Protein AF-A0A3N4J7T6-F1 (afdb_monomer)

Sequence (81 aa):
MPSTPPHNGPKGEWTTPTRVRILTLLDMGVSQAEASCQTGVPCPTVNVWSKRHCSQPNHTCLGRPPENVRKILKKRIKARA

Structure (mmCIF, N/CA/C/O backbone):
data_AF-A0A3N4J7T6-F1
#
_entry.id   AF-A0A3N4J7T6-F1
#
loop_
_atom_site.group_PDB
_atom_site.id
_atom_site.type_symbol
_atom_site.label_atom_id
_atom_site.label_alt_id
_atom_site.label_comp_id
_atom_site.label_asym_id
_atom_site.label_entity_id
_atom_site.label_seq_id
_atom_site.pdbx_PDB_ins_code
_atom_site.Cartn_x
_atom_site.Cartn_y
_atom_site.Cartn_z
_atom_site.occupancy
_atom_site.B_iso_or_equiv
_atom_site.auth_seq_id
_atom_site.auth_comp_id
_atom_site.auth_asym_id
_atom_site.auth_atom_id
_atom_site.pdbx_PDB_model_num
ATOM 1 N N . MET A 1 1 ? 34.375 -11.113 -10.875 1.00 43.66 1 MET A N 1
ATOM 2 C CA . MET A 1 1 ? 33.044 -10.852 -11.465 1.00 43.66 1 MET A CA 1
ATOM 3 C C . MET A 1 1 ? 32.110 -10.419 -10.346 1.00 43.66 1 MET A C 1
ATOM 5 O O . MET A 1 1 ? 32.030 -11.172 -9.383 1.00 43.66 1 MET A O 1
ATOM 9 N N . PRO A 1 2 ? 31.449 -9.252 -10.395 1.00 54.75 2 PRO A N 1
ATOM 10 C CA . PRO A 1 2 ? 30.384 -8.960 -9.452 1.00 54.75 2 PRO A CA 1
ATOM 11 C C . PRO A 1 2 ? 29.057 -9.445 -10.043 1.00 54.75 2 PRO A C 1
ATOM 13 O O . PRO A 1 2 ? 28.602 -8.960 -11.077 1.00 54.75 2 PRO A O 1
ATOM 16 N N . SER A 1 3 ? 28.462 -10.434 -9.390 1.00 49.91 3 SER A N 1
ATOM 17 C CA . SER A 1 3 ? 27.112 -10.913 -9.667 1.00 49.91 3 SER A CA 1
ATOM 18 C C . SER A 1 3 ? 26.121 -9.845 -9.206 1.00 49.91 3 SER A C 1
ATOM 20 O O . SER A 1 3 ? 25.906 -9.666 -8.008 1.00 49.91 3 SER A O 1
ATOM 22 N N . THR A 1 4 ? 25.537 -9.096 -10.136 1.00 58.16 4 THR A N 1
ATOM 23 C CA . THR A 1 4 ? 24.390 -8.234 -9.839 1.00 58.16 4 THR A CA 1
ATOM 24 C C . THR A 1 4 ? 23.174 -9.113 -9.524 1.00 58.16 4 THR A C 1
ATOM 26 O O . THR A 1 4 ? 22.879 -10.036 -10.287 1.00 58.16 4 THR A O 1
ATOM 29 N N . PRO A 1 5 ? 22.447 -8.878 -8.415 1.00 58.38 5 PRO A N 1
ATOM 30 C CA . PRO A 1 5 ? 21.227 -9.625 -8.144 1.00 58.38 5 PRO A CA 1
ATOM 31 C C . PRO A 1 5 ? 20.155 -9.216 -9.167 1.00 58.38 5 PRO A C 1
ATOM 33 O O . PRO A 1 5 ? 19.910 -8.018 -9.350 1.00 58.38 5 PRO A O 1
ATOM 36 N N . PRO A 1 6 ? 19.490 -10.164 -9.849 1.00 62.28 6 PRO A N 1
ATOM 37 C CA . PRO A 1 6 ? 18.393 -9.829 -10.729 1.00 62.28 6 PRO A CA 1
ATOM 38 C C . PRO A 1 6 ? 17.163 -9.617 -9.853 1.00 62.28 6 PRO A C 1
ATOM 40 O O . PRO A 1 6 ? 16.586 -10.567 -9.334 1.00 62.28 6 PRO A O 1
ATOM 43 N N . HIS A 1 7 ? 16.734 -8.373 -9.675 1.00 53.94 7 HIS A N 1
ATOM 44 C CA . HIS A 1 7 ? 15.356 -8.151 -9.247 1.00 53.94 7 HIS A CA 1
ATOM 45 C C . HIS A 1 7 ? 14.720 -6.933 -9.907 1.00 53.94 7 HIS A C 1
ATOM 47 O O . HIS A 1 7 ? 14.016 -6.145 -9.284 1.00 53.94 7 HIS A O 1
ATOM 53 N N . ASN A 1 8 ? 14.906 -6.831 -11.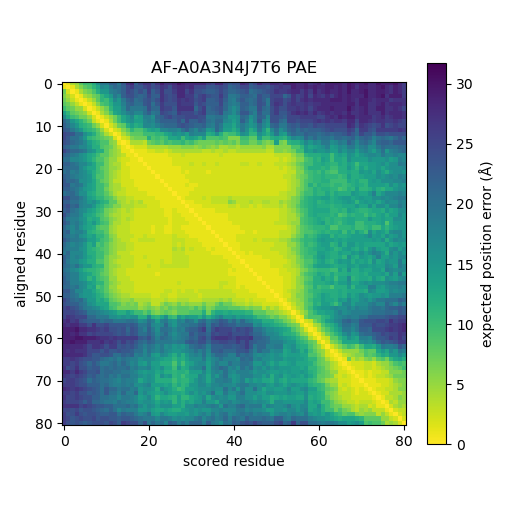223 1.00 48.16 8 ASN A N 1
ATOM 54 C CA . ASN A 1 8 ? 13.898 -6.202 -12.064 1.00 48.16 8 ASN A CA 1
ATOM 55 C C . ASN A 1 8 ? 12.814 -7.249 -12.334 1.00 48.16 8 ASN A C 1
ATOM 57 O O . ASN A 1 8 ? 12.832 -7.935 -13.354 1.00 48.16 8 ASN A O 1
ATOM 61 N N . GLY A 1 9 ? 11.896 -7.394 -11.373 1.00 53.38 9 GLY A N 1
ATOM 62 C CA . GLY A 1 9 ? 10.620 -8.059 -11.618 1.00 53.38 9 GLY A CA 1
ATOM 63 C C . GLY A 1 9 ? 9.902 -7.398 -12.803 1.00 53.38 9 GLY A C 1
ATOM 64 O O . GLY A 1 9 ? 10.230 -6.261 -13.164 1.00 53.38 9 GLY A O 1
ATOM 65 N N . PRO A 1 10 ? 8.962 -8.105 -13.446 1.00 51.38 10 PRO A N 1
ATOM 66 C CA . PRO A 1 10 ? 8.389 -7.676 -14.711 1.00 51.38 10 PRO A CA 1
ATOM 67 C C . PRO A 1 10 ? 7.869 -6.241 -14.604 1.00 51.38 10 PRO A C 1
ATOM 69 O O . PRO A 1 10 ? 7.126 -5.908 -13.684 1.00 51.38 10 PRO A O 1
ATOM 72 N N . LYS A 1 11 ? 8.209 -5.413 -15.599 1.00 52.97 11 LYS A N 1
ATOM 73 C CA . LYS A 1 11 ? 7.612 -4.095 -15.903 1.00 52.97 11 LYS A CA 1
ATOM 74 C C . LYS A 1 11 ? 6.096 -4.177 -16.200 1.00 52.97 11 LYS A C 1
ATOM 76 O O . LYS A 1 11 ? 5.548 -3.299 -16.855 1.00 52.97 11 LYS A O 1
ATOM 81 N N . GLY A 1 12 ? 5.425 -5.246 -15.772 1.00 55.91 12 GLY A N 1
ATOM 82 C CA . GLY A 1 12 ? 3.982 -5.385 -15.801 1.00 55.91 12 GLY A CA 1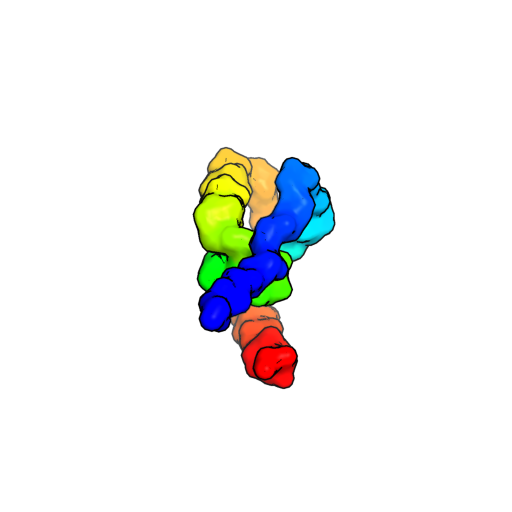
ATOM 83 C C . GLY A 1 12 ? 3.402 -4.562 -14.665 1.00 55.91 12 GLY A C 1
ATOM 84 O O . GLY A 1 12 ? 3.950 -4.533 -13.563 1.00 55.91 12 GLY A O 1
ATOM 85 N N . GLU A 1 13 ? 2.322 -3.847 -14.944 1.00 66.50 13 GLU A N 1
ATOM 86 C CA . GLU A 1 13 ? 1.567 -3.132 -13.928 1.00 66.50 13 GLU A CA 1
ATOM 87 C C . GLU A 1 13 ? 1.408 -4.000 -12.683 1.00 66.50 13 GLU A C 1
ATOM 89 O O . GLU A 1 13 ? 0.877 -5.108 -12.744 1.00 66.50 13 GLU A O 1
ATOM 94 N N . TRP A 1 14 ? 1.911 -3.506 -11.549 1.00 70.19 14 TRP A N 1
ATOM 95 C CA . TRP A 1 14 ? 1.736 -4.192 -10.280 1.00 70.19 14 TRP A CA 1
ATOM 96 C C . TRP A 1 14 ? 0.274 -4.585 -10.109 1.00 70.19 14 TRP A C 1
ATOM 98 O O . TRP A 1 14 ? -0.609 -3.721 -10.168 1.00 70.19 14 TRP A O 1
ATOM 108 N N . THR A 1 15 ? 0.044 -5.882 -9.922 1.00 76.94 15 THR A N 1
ATOM 109 C CA . THR A 1 15 ? -1.297 -6.459 -9.941 1.00 76.94 15 THR A CA 1
ATOM 110 C C . THR A 1 15 ? -2.189 -5.788 -8.894 1.00 76.94 15 THR A C 1
ATOM 112 O O . THR A 1 15 ? -1.726 -5.400 -7.815 1.00 76.94 15 THR A O 1
ATOM 115 N N . THR A 1 16 ? -3.486 -5.663 -9.185 1.00 79.00 16 THR A N 1
ATOM 116 C CA . THR A 1 16 ? -4.480 -5.107 -8.249 1.00 79.00 16 THR A CA 1
ATOM 117 C C . THR A 1 16 ? -4.385 -5.717 -6.840 1.00 79.00 16 THR A C 1
ATOM 119 O O . THR A 1 16 ? -4.377 -4.945 -5.880 1.00 79.00 16 THR A O 1
ATOM 122 N N . PRO A 1 17 ? -4.190 -7.043 -6.661 1.00 84.75 17 PRO A N 1
ATOM 123 C CA . PRO A 1 17 ? -3.987 -7.639 -5.339 1.00 84.75 17 PRO A CA 1
ATOM 124 C C . PRO A 1 17 ? -2.745 -7.119 -4.607 1.00 84.75 17 PRO A C 1
ATOM 126 O O . PRO A 1 17 ? -2.782 -6.921 -3.394 1.00 84.75 17 PRO A O 1
ATOM 129 N N . THR A 1 18 ? -1.652 -6.852 -5.328 1.00 87.75 18 THR A N 1
ATOM 130 C CA . THR A 1 18 ? -0.419 -6.294 -4.748 1.00 87.75 18 THR A CA 1
ATOM 131 C C . THR A 1 18 ? -0.657 -4.877 -4.237 1.00 87.75 18 THR A C 1
ATOM 133 O O . THR A 1 18 ? -0.267 -4.548 -3.117 1.00 87.75 18 THR A O 1
ATOM 136 N N . ARG A 1 19 ? -1.358 -4.050 -5.025 1.00 87.38 19 ARG A N 1
ATOM 137 C CA . ARG A 1 19 ? -1.751 -2.693 -4.618 1.00 87.38 19 ARG A CA 1
ATOM 138 C C . ARG A 1 19 ? -2.642 -2.718 -3.381 1.00 87.38 19 ARG A C 1
ATOM 140 O O . ARG A 1 19 ? -2.325 -2.036 -2.412 1.00 87.38 19 ARG A O 1
ATOM 147 N N . VAL A 1 20 ? -3.694 -3.540 -3.385 1.00 86.06 20 VAL A N 1
ATOM 148 C CA . VAL A 1 20 ? -4.609 -3.690 -2.240 1.00 86.06 20 VAL A CA 1
ATOM 149 C C . VAL A 1 20 ? -3.840 -4.121 -0.994 1.00 86.06 20 VAL A C 1
ATOM 151 O O . VAL A 1 20 ? -3.959 -3.477 0.041 1.00 86.06 20 VAL A O 1
ATOM 154 N N . ARG A 1 21 ? -2.971 -5.133 -1.100 1.00 89.19 21 ARG A N 1
ATOM 155 C CA . ARG A 1 21 ? -2.173 -5.617 0.034 1.00 89.19 21 ARG A CA 1
ATOM 156 C C . ARG A 1 21 ? -1.287 -4.523 0.636 1.00 89.19 21 ARG A C 1
ATOM 158 O O . ARG A 1 21 ? -1.214 -4.422 1.857 1.00 89.19 21 ARG A O 1
ATOM 165 N N . ILE A 1 22 ? -0.640 -3.696 -0.188 1.00 89.38 22 ILE A N 1
ATOM 166 C CA . ILE A 1 22 ? 0.173 -2.570 0.299 1.00 89.38 22 ILE A CA 1
ATOM 167 C C . ILE A 1 22 ? -0.692 -1.521 0.990 1.00 89.38 22 ILE A C 1
ATOM 169 O O . ILE A 1 22 ? -0.342 -1.089 2.084 1.00 89.38 22 ILE A O 1
ATOM 173 N N . LEU A 1 23 ? -1.817 -1.130 0.390 1.00 88.88 23 LEU A N 1
ATOM 174 C CA . LEU A 1 23 ? -2.713 -0.136 0.984 1.00 88.88 23 LEU A CA 1
ATOM 175 C C . LEU A 1 23 ? -3.272 -0.617 2.326 1.00 88.88 23 LEU A C 1
ATOM 177 O O . LEU A 1 23 ? -3.172 0.101 3.314 1.00 88.88 23 LEU A O 1
ATOM 181 N N . THR A 1 24 ? -3.705 -1.876 2.407 1.00 88.56 24 THR A N 1
ATOM 182 C CA . THR A 1 24 ? -4.148 -2.508 3.655 1.00 88.56 24 THR A CA 1
ATOM 183 C C . THR A 1 24 ? -3.058 -2.481 4.735 1.00 88.56 24 THR A C 1
ATOM 185 O O . THR A 1 24 ? -3.329 -2.093 5.869 1.00 88.56 24 THR A O 1
ATOM 188 N N . LEU A 1 25 ? -1.801 -2.811 4.402 1.00 88.25 25 LEU A N 1
ATOM 189 C CA . LEU A 1 25 ? -0.680 -2.712 5.351 1.00 88.25 25 LEU A CA 1
ATOM 190 C C . LEU A 1 25 ? -0.486 -1.273 5.862 1.00 88.25 25 LEU A C 1
A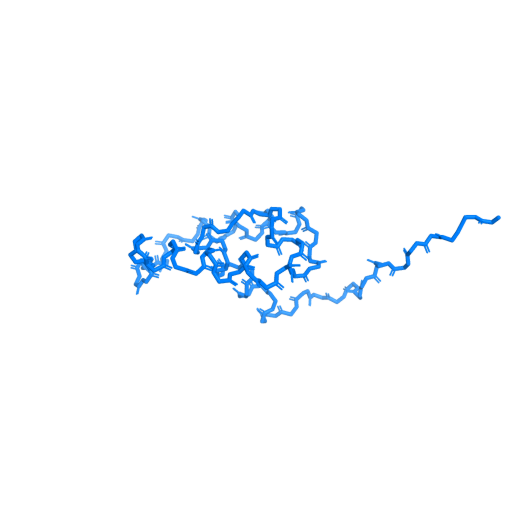TOM 192 O O . LEU A 1 25 ? -0.283 -1.071 7.062 1.00 88.25 25 LEU A O 1
ATOM 196 N N . LEU A 1 26 ? -0.578 -0.280 4.974 1.00 88.38 26 LEU A N 1
ATOM 197 C CA . LEU A 1 26 ? -0.461 1.135 5.331 1.00 88.38 26 LEU A CA 1
ATOM 198 C C . LEU A 1 26 ? -1.632 1.618 6.200 1.00 88.38 26 LEU A C 1
ATOM 200 O O . LEU A 1 26 ? -1.396 2.335 7.171 1.00 88.38 26 LEU A O 1
ATOM 204 N N . ASP A 1 27 ? -2.865 1.187 5.929 1.00 85.31 27 ASP A N 1
ATOM 205 C CA . ASP A 1 27 ? -4.044 1.503 6.753 1.00 85.31 27 ASP A CA 1
ATOM 206 C C . ASP A 1 27 ? -3.955 0.890 8.150 1.00 85.31 27 ASP A C 1
ATOM 208 O O . ASP A 1 27 ? -4.346 1.490 9.155 1.00 85.31 27 ASP A O 1
ATOM 212 N N . MET A 1 28 ? -3.343 -0.288 8.236 1.00 83.06 28 MET A N 1
ATOM 213 C CA . MET A 1 28 ? -2.993 -0.950 9.493 1.00 83.06 28 MET A CA 1
ATOM 214 C C . MET A 1 28 ? -1.741 -0.336 10.134 1.00 83.06 28 MET A C 1
ATOM 216 O O . MET A 1 28 ? -1.318 -0.727 11.225 1.00 83.06 28 MET A O 1
ATOM 220 N N . GLY A 1 29 ? -1.171 0.677 9.485 1.00 84.88 29 GLY A N 1
ATOM 221 C CA . GLY A 1 29 ? -0.107 1.526 9.975 1.00 84.88 29 GLY A CA 1
ATOM 222 C C . GLY A 1 29 ? 1.233 0.824 10.123 1.00 84.88 29 GLY A C 1
ATOM 223 O O . GLY A 1 29 ? 1.987 1.131 11.054 1.00 84.88 29 GLY A O 1
ATOM 224 N N . VAL A 1 30 ? 1.489 -0.118 9.216 1.00 86.81 30 VAL A N 1
ATOM 225 C CA . VAL A 1 30 ? 2.824 -0.597 8.853 1.00 86.81 30 VAL A CA 1
ATOM 226 C C . VAL A 1 30 ? 3.552 0.527 8.112 1.00 86.81 30 VAL A C 1
ATOM 228 O O . VAL A 1 30 ? 2.938 1.298 7.374 1.00 86.81 30 VAL A O 1
ATOM 231 N N . SER A 1 31 ? 4.861 0.658 8.333 1.00 88.62 31 SER A N 1
ATOM 232 C CA . SER A 1 31 ? 5.656 1.683 7.653 1.00 88.62 31 SER A CA 1
ATOM 233 C C . SER A 1 31 ? 5.772 1.393 6.150 1.00 88.62 31 SER A C 1
ATOM 235 O O . SER A 1 31 ? 5.747 0.238 5.730 1.00 88.62 31 SER A O 1
ATOM 237 N N . GLN A 1 32 ? 5.944 2.430 5.320 1.00 90.38 32 GLN A N 1
ATOM 238 C CA . GLN A 1 32 ? 6.164 2.245 3.876 1.00 90.38 32 GLN A CA 1
ATOM 239 C C . GLN A 1 32 ? 7.388 1.359 3.592 1.00 90.38 32 GLN A C 1
ATOM 241 O O . GLN A 1 32 ? 7.351 0.543 2.675 1.00 90.38 32 GLN A O 1
ATOM 246 N N . ALA A 1 33 ? 8.441 1.491 4.406 1.00 88.44 33 ALA A N 1
ATOM 247 C CA . ALA A 1 33 ? 9.643 0.672 4.313 1.00 88.44 33 ALA A CA 1
ATOM 248 C C . ALA A 1 33 ? 9.353 -0.807 4.620 1.00 88.44 33 ALA A C 1
ATOM 250 O O . ALA A 1 33 ? 9.718 -1.670 3.830 1.00 88.44 33 ALA A O 1
ATOM 251 N N . GLU A 1 34 ? 8.628 -1.115 5.702 1.00 87.88 34 GLU A N 1
ATOM 252 C CA . GLU A 1 34 ? 8.216 -2.499 5.987 1.00 87.88 34 GLU A CA 1
ATOM 253 C C . GLU A 1 34 ? 7.291 -3.060 4.908 1.00 87.88 34 GLU A C 1
ATOM 255 O O . GLU A 1 34 ? 7.461 -4.206 4.501 1.00 87.88 34 GLU A O 1
ATOM 260 N N . ALA A 1 35 ? 6.325 -2.274 4.426 1.00 89.50 35 ALA A N 1
ATOM 261 C CA . ALA A 1 35 ? 5.420 -2.708 3.367 1.00 89.50 35 ALA A CA 1
ATOM 262 C C . ALA A 1 35 ? 6.186 -3.010 2.069 1.00 89.50 35 ALA A C 1
ATOM 264 O O . ALA A 1 35 ? 5.904 -4.014 1.414 1.00 89.50 35 ALA A O 1
ATOM 265 N N . SER A 1 36 ? 7.188 -2.191 1.732 1.00 89.62 36 SER A N 1
ATOM 266 C CA . SER A 1 36 ? 8.102 -2.431 0.612 1.00 89.62 36 SER A CA 1
ATOM 267 C C . SER A 1 36 ? 8.874 -3.738 0.798 1.00 89.62 36 SER A C 1
ATOM 269 O O . SER A 1 36 ? 8.788 -4.614 -0.061 1.00 89.62 36 SER A O 1
ATOM 271 N N . CYS A 1 37 ? 9.524 -3.933 1.950 1.00 88.06 37 CYS A N 1
ATOM 272 C CA . CYS A 1 37 ? 10.267 -5.161 2.245 1.00 88.06 37 CYS A CA 1
ATOM 273 C C . CYS A 1 37 ? 9.380 -6.416 2.192 1.00 88.06 37 CYS A C 1
ATOM 275 O O . CYS A 1 37 ? 9.796 -7.442 1.663 1.00 88.06 37 CYS A O 1
ATOM 277 N N . GLN A 1 38 ? 8.145 -6.344 2.697 1.00 85.56 38 GLN A N 1
ATOM 278 C CA . GLN A 1 38 ? 7.224 -7.488 2.733 1.00 85.56 38 GLN A CA 1
ATOM 279 C C . GLN A 1 38 ? 6.617 -7.855 1.377 1.00 85.56 38 GLN A C 1
ATOM 281 O O . GLN A 1 38 ? 6.167 -8.987 1.190 1.00 85.56 38 GLN A O 1
ATOM 286 N N . THR A 1 39 ? 6.516 -6.894 0.459 1.00 84.44 39 THR A N 1
ATOM 287 C CA . THR A 1 39 ? 5.837 -7.088 -0.832 1.00 84.44 39 THR A CA 1
ATOM 288 C C . THR A 1 39 ? 6.794 -7.111 -2.016 1.00 84.44 39 THR A C 1
ATOM 290 O O . THR A 1 39 ? 6.372 -7.444 -3.119 1.00 84.44 39 THR A O 1
ATOM 293 N N . GLY A 1 40 ? 8.066 -6.763 -1.804 1.00 87.81 40 GLY A N 1
ATOM 294 C CA . GLY A 1 40 ? 9.066 -6.620 -2.862 1.00 87.81 40 GLY A CA 1
ATOM 295 C C . GLY A 1 40 ? 8.823 -5.412 -3.772 1.00 87.81 40 GLY A C 1
ATOM 296 O O . GLY A 1 40 ? 9.551 -5.217 -4.744 1.00 87.81 40 GLY A O 1
ATOM 297 N N . VAL A 1 41 ? 7.809 -4.590 -3.481 1.00 87.56 41 VAL A N 1
ATOM 298 C CA . VAL A 1 41 ? 7.503 -3.389 -4.259 1.00 87.56 41 VAL A CA 1
ATOM 299 C C . VAL A 1 41 ? 8.403 -2.248 -3.797 1.00 87.56 41 VAL A C 1
ATOM 301 O O . VAL A 1 41 ? 8.458 -1.980 -2.598 1.00 87.56 41 VAL A O 1
ATOM 304 N N . PRO A 1 42 ? 9.072 -1.518 -4.703 1.00 89.50 42 PRO A N 1
ATOM 305 C CA . PRO A 1 42 ? 9.957 -0.422 -4.323 1.00 89.50 42 PRO A CA 1
ATOM 306 C C . PRO A 1 42 ? 9.251 0.683 -3.523 1.00 89.50 42 PRO A C 1
ATOM 308 O O . PRO A 1 42 ? 8.144 1.107 -3.870 1.00 89.50 42 PRO A O 1
ATOM 311 N N . CYS A 1 43 ? 9.931 1.228 -2.508 1.00 87.50 43 CYS A N 1
ATOM 312 C CA . CYS A 1 43 ? 9.447 2.361 -1.707 1.00 87.50 43 CYS A CA 1
ATOM 313 C C . CYS A 1 43 ? 8.888 3.537 -2.539 1.00 87.50 43 CYS A C 1
ATOM 315 O O . CYS A 1 43 ? 7.830 4.052 -2.170 1.00 87.50 43 CYS A O 1
ATOM 317 N N . PRO A 1 44 ? 9.502 3.962 -3.668 1.00 90.12 44 PRO A N 1
ATOM 318 C CA . PRO A 1 44 ? 8.939 5.032 -4.496 1.00 90.12 44 PRO A CA 1
ATOM 319 C C . PRO A 1 44 ? 7.536 4.707 -5.020 1.00 90.12 44 PRO A C 1
ATOM 321 O O . PRO A 1 44 ? 6.656 5.566 -5.017 1.00 90.12 44 PRO A O 1
ATOM 324 N N . THR A 1 45 ? 7.296 3.454 -5.412 1.00 89.12 45 THR A N 1
ATOM 325 C CA . THR A 1 45 ? 5.987 2.984 -5.875 1.00 89.12 45 THR A CA 1
ATOM 326 C C . THR A 1 45 ? 4.969 2.962 -4.735 1.00 89.12 45 THR A C 1
ATOM 328 O O . THR A 1 45 ? 3.861 3.474 -4.899 1.00 89.12 45 THR A O 1
ATOM 331 N N . VAL A 1 46 ? 5.359 2.448 -3.563 1.00 89.19 46 VAL A N 1
ATOM 332 C CA . VAL A 1 46 ? 4.521 2.447 -2.350 1.00 89.19 46 VAL A CA 1
ATOM 333 C C . VAL A 1 46 ? 4.111 3.870 -1.961 1.00 89.19 46 VAL A C 1
ATOM 335 O O . VAL A 1 46 ? 2.946 4.117 -1.655 1.00 89.19 46 VAL A O 1
ATOM 338 N N . ASN A 1 47 ? 5.040 4.826 -2.031 1.00 89.25 47 ASN A N 1
ATOM 339 C CA . ASN A 1 47 ? 4.780 6.230 -1.722 1.00 89.25 47 ASN A CA 1
ATOM 340 C C . ASN A 1 47 ? 3.757 6.859 -2.684 1.00 89.25 47 ASN A C 1
ATOM 342 O O . ASN A 1 47 ? 2.839 7.552 -2.247 1.00 89.25 47 ASN A O 1
ATOM 346 N N . VAL A 1 48 ? 3.865 6.587 -3.990 1.00 89.00 48 VAL A N 1
ATOM 347 C CA . VAL A 1 48 ? 2.885 7.063 -4.982 1.00 89.00 48 VAL A CA 1
ATOM 348 C C . VAL A 1 48 ? 1.487 6.521 -4.677 1.00 89.00 48 VAL A C 1
A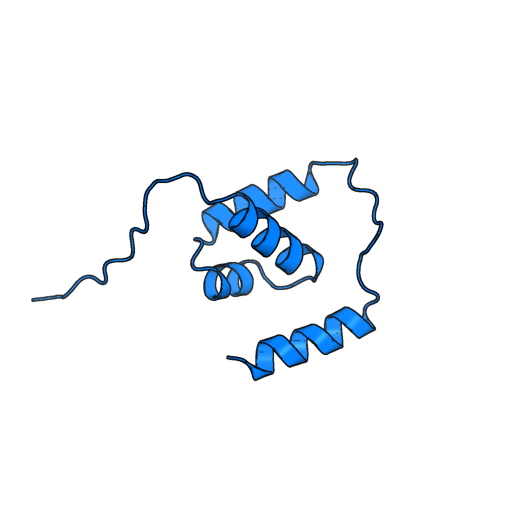TOM 350 O O . VAL A 1 48 ? 0.514 7.273 -4.734 1.00 89.00 48 VAL A O 1
ATOM 353 N N . TRP A 1 49 ? 1.366 5.240 -4.323 1.00 88.56 49 TRP A N 1
ATOM 354 C CA . TRP A 1 49 ? 0.070 4.643 -3.988 1.00 88.56 49 TRP A CA 1
ATOM 355 C C . TRP A 1 49 ? -0.493 5.158 -2.670 1.00 88.56 49 TRP A C 1
ATOM 357 O O . TRP A 1 49 ? -1.676 5.477 -2.612 1.00 88.56 49 TRP A O 1
ATOM 367 N N . SER A 1 50 ? 0.354 5.323 -1.654 1.00 85.50 50 SER A N 1
ATOM 368 C CA . SER A 1 50 ? -0.018 5.927 -0.374 1.00 85.50 50 SER A CA 1
ATOM 369 C C . SER A 1 50 ? -0.614 7.322 -0.566 1.00 85.50 50 SER A C 1
ATOM 371 O O . SER A 1 50 ? -1.687 7.607 -0.043 1.00 85.50 50 SER A O 1
ATOM 373 N N . LYS A 1 51 ? 0.030 8.174 -1.373 1.00 85.94 51 LYS A N 1
ATOM 374 C CA . LYS A 1 51 ? -0.467 9.526 -1.663 1.00 85.94 51 LYS A CA 1
ATOM 375 C C . LYS A 1 51 ? -1.807 9.507 -2.397 1.00 85.94 51 LYS A C 1
ATOM 377 O O . LYS A 1 51 ? -2.707 10.246 -2.016 1.00 85.94 51 LYS A O 1
ATOM 382 N N . ARG A 1 52 ? -1.953 8.639 -3.407 1.00 83.25 52 ARG A N 1
ATOM 383 C CA . ARG A 1 52 ? -3.216 8.475 -4.151 1.00 83.25 52 ARG A CA 1
ATOM 384 C C . ARG A 1 52 ? -4.355 7.988 -3.252 1.00 83.25 52 ARG A C 1
ATOM 386 O O . ARG A 1 52 ? -5.474 8.471 -3.391 1.00 83.25 52 ARG A O 1
ATOM 393 N N . HIS A 1 53 ? -4.057 7.087 -2.319 1.00 77.69 53 HIS A N 1
ATOM 394 C CA . HIS A 1 53 ? -5.024 6.573 -1.352 1.00 77.69 53 HIS A CA 1
ATOM 395 C C . HIS A 1 53 ? -5.495 7.660 -0.378 1.00 77.69 53 HIS A C 1
ATOM 397 O O . HIS A 1 53 ? -6.692 7.858 -0.212 1.00 77.69 53 HIS A O 1
ATOM 403 N N . CYS A 1 54 ? -4.571 8.443 0.187 1.00 68.19 54 CYS A N 1
ATOM 404 C CA . CYS A 1 54 ? -4.921 9.547 1.086 1.00 68.19 54 CYS A CA 1
ATOM 405 C C . CYS A 1 54 ? -5.679 10.687 0.383 1.00 68.19 54 CYS A C 1
ATOM 407 O O . CYS A 1 54 ? -6.420 11.416 1.035 1.00 68.19 54 CYS A O 1
ATOM 409 N N . SER A 1 55 ? -5.499 10.856 -0.932 1.00 65.44 55 SER A N 1
ATOM 410 C CA . SER A 1 55 ? -6.223 11.858 -1.724 1.00 65.44 55 SER A CA 1
ATOM 411 C C . SER A 1 55 ? -7.639 11.443 -2.136 1.00 65.44 55 SER A C 1
ATOM 413 O O . SER A 1 55 ? -8.316 12.239 -2.779 1.00 65.44 55 SER A O 1
ATOM 415 N N . GLN A 1 56 ? -8.100 10.229 -1.805 1.00 60.59 56 GLN A N 1
ATOM 416 C CA . GLN A 1 56 ? -9.494 9.828 -2.010 1.00 60.59 56 GLN A CA 1
ATOM 417 C C . GLN A 1 56 ? -10.330 10.157 -0.757 1.00 60.59 56 GLN A C 1
ATOM 419 O O . GLN A 1 56 ? -10.292 9.405 0.215 1.00 60.59 56 GLN A O 1
ATOM 424 N N . PRO A 1 57 ? -11.129 11.244 -0.762 1.00 51.88 57 PRO A N 1
ATOM 425 C CA . PRO A 1 57 ? -11.934 11.657 0.394 1.00 51.88 57 PRO A CA 1
ATOM 426 C C . PRO A 1 57 ? -13.134 10.739 0.685 1.00 51.88 57 PRO A C 1
ATOM 428 O O . PRO A 1 57 ? -13.779 10.896 1.715 1.00 51.88 57 PRO A O 1
ATOM 431 N N . ASN A 1 58 ? -13.441 9.781 -0.198 1.00 48.66 58 ASN A N 1
ATOM 432 C CA . ASN A 1 58 ? -14.626 8.922 -0.096 1.00 48.66 58 ASN A CA 1
ATOM 433 C C . ASN A 1 58 ? -14.352 7.523 0.461 1.00 48.66 58 ASN A C 1
ATOM 435 O O . ASN A 1 58 ? -15.260 6.694 0.467 1.00 48.66 58 ASN A O 1
ATOM 439 N N . HIS A 1 59 ? -13.146 7.238 0.960 1.00 51.47 59 HIS A N 1
ATOM 440 C CA . HIS A 1 59 ? -12.994 6.047 1.784 1.00 51.47 59 HIS A CA 1
ATOM 441 C C . HIS A 1 59 ? -13.574 6.364 3.158 1.00 51.47 59 HIS A C 1
ATOM 443 O O . HIS A 1 59 ? -12.887 6.830 4.067 1.00 51.47 59 HIS A O 1
ATOM 449 N N . THR A 1 60 ? -14.883 6.143 3.290 1.00 45.50 60 THR A N 1
ATOM 450 C CA . THR A 1 60 ? -15.537 5.997 4.582 1.00 45.50 60 THR A CA 1
ATOM 451 C C . THR A 1 60 ? -14.606 5.154 5.449 1.00 45.50 60 THR A C 1
ATOM 453 O O . THR A 1 60 ? -14.178 4.069 5.044 1.00 45.50 60 THR A O 1
ATOM 456 N N . CYS A 1 61 ? -14.232 5.686 6.609 1.00 49.62 61 CYS A N 1
ATOM 457 C CA . CYS A 1 61 ? -13.438 5.022 7.635 1.00 49.62 61 CYS A CA 1
ATOM 458 C C . CYS A 1 61 ? -14.182 3.800 8.219 1.00 49.62 61 CYS A C 1
ATOM 460 O O . CYS A 1 61 ? -14.318 3.685 9.431 1.00 49.62 61 CYS A O 1
ATOM 462 N N . LEU A 1 62 ? -14.678 2.877 7.392 1.00 46.75 62 LEU A N 1
ATOM 463 C CA . LEU A 1 62 ? -15.474 1.714 7.798 1.00 46.75 62 LEU A CA 1
ATOM 464 C C . LEU A 1 62 ? -14.638 0.596 8.425 1.00 46.75 62 LEU A C 1
ATOM 466 O O . LEU A 1 62 ? -15.131 -0.510 8.617 1.00 46.75 62 LEU A O 1
ATOM 470 N N . GLY A 1 63 ? -13.378 0.849 8.765 1.00 50.41 63 GLY A N 1
ATOM 471 C CA . GLY A 1 63 ? -12.564 -0.205 9.346 1.00 50.41 63 GLY A CA 1
ATOM 472 C C . GLY A 1 63 ? -11.132 0.174 9.639 1.00 50.41 63 GLY A C 1
ATOM 473 O O . GLY A 1 63 ? -10.251 -0.636 9.372 1.00 50.41 63 GLY A O 1
ATOM 474 N N . ARG A 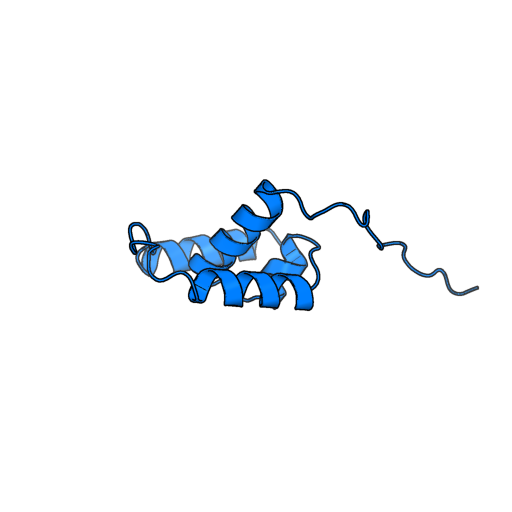1 64 ? -10.863 1.357 10.216 1.00 57.97 64 ARG A N 1
ATOM 475 C CA . ARG A 1 64 ? -9.605 1.478 10.967 1.00 57.97 64 ARG A CA 1
ATOM 476 C C . ARG A 1 64 ? -9.702 0.473 12.115 1.00 57.97 64 ARG A C 1
ATOM 478 O O . ARG A 1 64 ? -10.581 0.644 12.961 1.00 57.97 64 ARG A O 1
ATOM 485 N N . PRO A 1 65 ? -8.862 -0.578 12.152 1.00 56.81 65 PRO A N 1
ATOM 486 C CA . PRO A 1 65 ? -8.918 -1.523 13.247 1.00 56.81 65 PRO A CA 1
ATOM 487 C C . PRO A 1 65 ? -8.639 -0.742 14.529 1.00 56.81 65 PRO A C 1
ATOM 489 O O . PRO A 1 65 ? -7.706 0.075 14.536 1.00 56.81 65 PRO A O 1
ATOM 492 N N . PRO A 1 66 ? -9.416 -0.95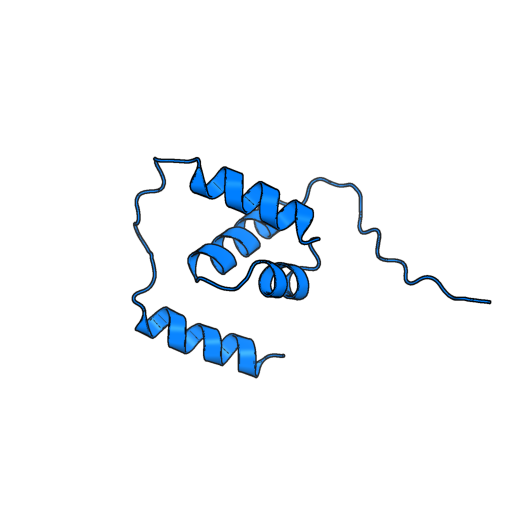7 15.600 1.00 67.31 66 PRO A N 1
ATOM 493 C CA . PRO A 1 66 ? -9.131 -0.310 16.864 1.00 67.31 66 PRO A CA 1
ATOM 494 C C . PRO A 1 66 ? -7.687 -0.624 17.277 1.00 67.31 66 PRO A C 1
ATOM 496 O O . PRO A 1 66 ? -7.093 -1.636 16.887 1.00 67.31 66 PRO A O 1
ATOM 499 N N . GLU A 1 67 ? -7.065 0.307 17.995 1.00 64.88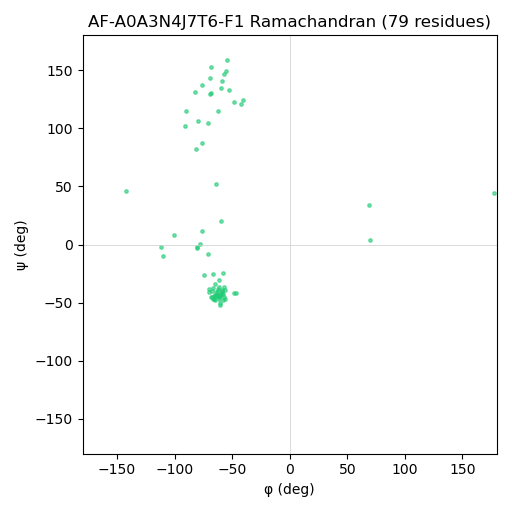 67 GLU A N 1
ATOM 500 C CA . GLU A 1 67 ? -5.609 0.330 18.172 1.00 64.88 67 GLU A CA 1
ATOM 501 C C . GLU A 1 67 ? -5.049 -0.964 18.801 1.00 64.88 67 GLU A C 1
ATOM 503 O O . GLU A 1 67 ? -3.908 -1.364 18.551 1.00 64.88 67 GLU A O 1
ATOM 508 N N . ASN A 1 68 ? -5.886 -1.682 19.550 1.00 69.69 68 ASN A N 1
ATOM 509 C CA . ASN A 1 68 ? -5.622 -3.017 20.079 1.00 69.69 68 ASN A CA 1
ATOM 510 C C . ASN A 1 68 ? -5.397 -4.075 18.978 1.00 69.69 68 ASN A C 1
ATOM 512 O O . ASN A 1 68 ? -4.421 -4.825 19.047 1.00 69.69 68 ASN A O 1
ATOM 516 N N . VAL A 1 69 ? -6.230 -4.107 17.935 1.00 67.62 69 VAL A N 1
ATOM 517 C CA . VAL A 1 69 ? -6.081 -5.007 16.778 1.00 67.62 69 VAL A CA 1
ATOM 518 C C . VAL A 1 69 ? -4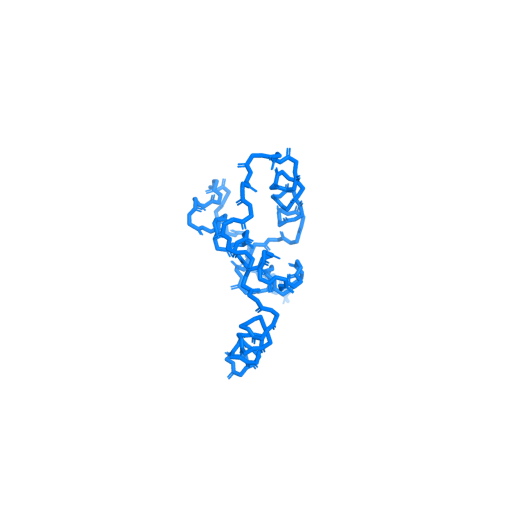.796 -4.679 16.022 1.00 67.62 69 VAL A C 1
ATOM 520 O O . VAL A 1 69 ? -4.031 -5.578 15.664 1.00 67.62 69 VAL A O 1
ATOM 523 N N . ARG A 1 70 ? -4.495 -3.383 15.873 1.00 66.88 70 ARG A N 1
ATOM 524 C CA . ARG A 1 70 ? -3.250 -2.908 15.256 1.00 66.88 70 ARG A CA 1
ATOM 525 C C . ARG A 1 70 ? -2.010 -3.385 16.023 1.00 66.88 70 ARG A C 1
ATOM 527 O O . ARG A 1 70 ? -1.061 -3.876 15.409 1.00 66.88 70 ARG A O 1
ATOM 534 N N . LYS A 1 71 ? -2.015 -3.312 17.360 1.00 72.44 71 LYS A N 1
ATOM 535 C CA . LYS A 1 71 ? -0.913 -3.814 18.206 1.00 72.44 71 LYS A CA 1
ATOM 536 C C . LYS A 1 71 ? -0.742 -5.333 18.096 1.00 72.44 71 LYS A C 1
ATOM 538 O O . LYS A 1 71 ? 0.392 -5.799 17.972 1.00 72.44 71 LYS A O 1
ATOM 543 N N . ILE A 1 72 ? -1.834 -6.101 18.121 1.00 77.56 72 ILE A N 1
ATOM 544 C CA . ILE A 1 72 ? -1.795 -7.571 18.009 1.00 77.56 72 ILE A CA 1
ATOM 545 C C . ILE A 1 72 ? -1.195 -7.984 16.670 1.00 77.56 72 ILE A C 1
ATOM 547 O O . ILE A 1 72 ? -0.294 -8.821 16.617 1.00 77.56 72 ILE A O 1
ATOM 551 N N . LEU A 1 73 ? -1.648 -7.372 15.581 1.00 66.81 73 LEU A N 1
ATOM 552 C CA . LEU A 1 73 ? -1.152 -7.748 14.274 1.00 66.81 73 LEU A CA 1
ATOM 553 C C . LEU A 1 73 ? 0.300 -7.324 14.050 1.00 66.81 73 LEU A C 1
ATOM 555 O O . LEU A 1 73 ? 1.071 -8.109 13.502 1.00 66.81 73 LEU A O 1
ATOM 559 N N . LYS A 1 74 ? 0.708 -6.146 14.537 1.00 68.38 74 LYS A N 1
ATOM 560 C CA . LYS A 1 74 ? 2.114 -5.722 14.491 1.00 68.38 74 LYS A CA 1
ATOM 561 C C . LYS A 1 74 ? 3.028 -6.746 15.171 1.00 68.38 74 LYS A C 1
ATOM 563 O O . LYS A 1 74 ? 4.093 -7.060 14.646 1.00 68.38 74 LYS A O 1
ATOM 568 N N . LYS A 1 75 ? 2.589 -7.333 16.294 1.00 70.81 75 LYS A N 1
ATOM 569 C CA . LYS A 1 75 ? 3.300 -8.445 16.948 1.00 70.81 75 LYS A CA 1
ATOM 570 C C . LYS A 1 75 ? 3.340 -9.708 16.080 1.00 70.81 75 LYS A C 1
ATOM 572 O O . LYS A 1 75 ? 4.394 -10.322 15.978 1.00 70.81 75 LYS A O 1
ATOM 577 N N . ARG A 1 76 ? 2.232 -10.086 15.429 1.00 66.88 76 ARG A N 1
ATOM 578 C CA . ARG A 1 76 ? 2.170 -11.286 14.567 1.00 66.88 76 ARG A CA 1
ATOM 579 C C . ARG A 1 76 ? 3.034 -11.173 13.313 1.00 66.88 76 ARG A C 1
ATOM 581 O O . ARG A 1 76 ? 3.627 -12.163 12.908 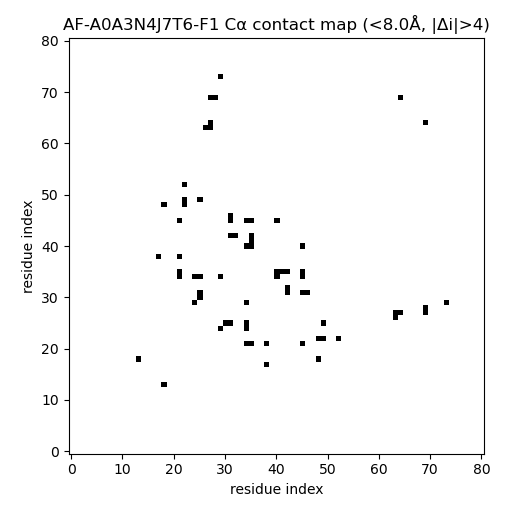1.00 66.88 76 ARG A O 1
ATOM 588 N N . ILE A 1 77 ? 3.105 -9.986 12.718 1.00 65.88 77 ILE A N 1
ATOM 589 C CA . ILE A 1 77 ? 3.977 -9.709 11.572 1.00 65.88 77 ILE A CA 1
ATOM 590 C C . ILE A 1 77 ? 5.444 -9.769 12.012 1.00 65.88 77 ILE A C 1
ATOM 592 O O . ILE A 1 77 ? 6.239 -10.442 11.366 1.00 65.88 77 ILE A O 1
ATOM 596 N N . LYS A 1 78 ? 5.786 -9.156 13.155 1.00 61.59 78 LYS A N 1
ATOM 597 C CA . LYS A 1 78 ? 7.142 -9.211 13.723 1.00 61.59 78 LYS A CA 1
ATOM 598 C C . LYS A 1 78 ? 7.592 -10.634 14.085 1.00 61.59 78 LYS A C 1
ATOM 600 O O . LYS A 1 78 ? 8.775 -10.913 14.013 1.00 61.59 78 LYS A O 1
ATOM 605 N N . ALA A 1 79 ? 6.672 -11.518 14.467 1.00 60.09 79 ALA A N 1
ATOM 606 C CA . ALA A 1 79 ? 6.971 -12.911 14.814 1.00 60.09 79 ALA A CA 1
ATOM 607 C C . ALA A 1 79 ? 7.121 -13.852 13.599 1.00 60.09 79 ALA A C 1
ATOM 609 O O . ALA A 1 79 ? 7.356 -15.042 13.785 1.00 60.09 79 ALA A O 1
ATOM 610 N N . ARG A 1 80 ? 6.914 -13.354 12.372 1.00 51.56 80 ARG A N 1
ATOM 611 C CA . ARG A 1 80 ? 6.988 -14.129 11.119 1.00 51.56 80 ARG A CA 1
ATOM 612 C C . ARG A 1 80 ? 8.173 -13.747 10.222 1.00 51.56 80 ARG A C 1
ATOM 614 O O . ARG A 1 80 ? 8.301 -14.344 9.156 1.00 51.56 80 ARG A O 1
ATOM 621 N N . ALA A 1 81 ? 8.962 -12.754 10.629 1.00 48.75 81 ALA A N 1
ATOM 622 C CA . ALA A 1 81 ? 10.228 -12.361 10.012 1.00 48.75 81 ALA A CA 1
ATOM 623 C C . ALA A 1 81 ? 11.384 -13.009 10.779 1.00 48.75 81 ALA A C 1
ATOM 625 O O . ALA A 1 81 ? 12.372 -13.379 10.115 1.00 48.75 81 ALA A O 1
#

pLDDT: mean 72.43, std 15.36, range [43.66, 90.38]

Foldseek 3Di:
DDDDDDDPDDPPDDDPVLLVQLVVCVLLPNDLVVSCVVSVPDSVVSVVSNVVVVPPPPPDPPDSDPVVVSVVVVVVVVVVD

Organism: NCBI:txid1336337

Secondary structure (DSSP, 8-state):
----------SS---HHHHHHHHHHHHTT--HHHHHHHH---HHHHHHHHHHHHT-TT---TT---HHHHHHHHHHHHTT-

Mean predicted aligned error: 12.67 Å

Radius of gyration: 14.91 Å; Cα contacts (8 Å, |Δi|>4): 35; chains: 1; bounding box: 49×26×36 Å

Solvent-accessible surface area (backbone atoms only — not comparable to full-atom values): 5177 Å² total; per-residue (Å²): 133,86,83,76,82,88,77,83,66,74,94,59,80,77,48,70,71,59,54,50,54,46,50,52,40,46,71,60,64,48,52,64,66,57,46,16,71,76,65,74,46,55,51,74,60,52,50,55,50,52,53,56,55,73,68,46,87,78,68,70,80,84,68,69,65,57,71,67,57,37,53,53,47,55,50,55,55,65,74,73,114

Nearest PDB structures (foldseek):
  1mdm-assembly1_A  TM=6.371E-01  e=3.012E+00  Homo sapiens
  6fi9-assembly1_A  TM=6.707E-01  e=2.499E+00  Lactococcus cremoris subsp. cremoris MG1363
  4hri-assembly1_A  TM=6.232E-01  e=4.377E+00  Nostoc sp. PCC 7120 = FACHB-418
  4hri-assembly1_B  TM=6.852E-01  e=5.616E+00  Nostoc sp. PCC 7120 = FACHB-418
  4yrv-assembly1_A  TM=5.661E-01  e=6.361E+00  Nostoc sp. PCC 7120 = FACHB-418